Protein AF-A0AAJ4ALD7-F1 (afdb_monomer)

Foldseek 3Di:
DDDDPPDPDPDPPPPPPPPPPPPVVLVVLVVQLVVLVVVLVVQLVVLVVVVVPDDPVPDPPDPVLVVDDPVVNVLVVLQVSLVSSCVSRVVSVVSSVVSVCVSCVVPVPCVVVVVVCVLCVLVVVDPGSPDNVVVVCVVVPPPD

Nearest PDB structures (foldseek):
  8xqx-assembly1_P  TM=3.645E-01  e=3.268E+00  Chlamydomonas reinhardtii

Solvent-accessible surface area (backbone atoms only — not comparable to full-atom values): 8660 Å² total; per-residue (Å²): 142,88,87,84,86,85,87,86,85,85,85,83,83,81,78,76,67,78,70,72,76,74,52,66,64,59,53,50,34,50,51,50,24,52,53,32,44,51,55,29,51,54,40,45,51,54,49,55,54,59,58,73,75,54,64,85,82,62,71,75,91,43,77,75,55,69,75,45,53,74,70,54,44,49,49,52,53,51,49,53,50,38,51,51,50,51,62,68,30,42,70,40,48,51,51,22,52,50,36,44,49,55,31,27,70,72,69,65,57,52,63,68,60,50,54,52,43,66,74,39,40,46,52,71,79,28,102,44,70,52,53,71,46,52,63,53,44,62,64,71,64,67,65,131

Mean predicted aligned error: 13.52 Å

Radius of gyration: 27.32 Å; Cα contacts (8 Å, |Δi|>4): 64; chains: 1; bounding box: 46×30×106 Å

Structure (mmCIF, N/CA/C/O backbone):
data_AF-A0AAJ4ALD7-F1
#
_entry.id   AF-A0AAJ4ALD7-F1
#
loop_
_atom_site.group_PDB
_atom_site.id
_atom_site.type_symbol
_atom_site.label_atom_id
_atom_site.label_alt_id
_atom_site.label_comp_id
_atom_site.label_asym_id
_atom_site.label_entity_id
_atom_site.label_seq_id
_atom_site.pdbx_PDB_ins_code
_atom_site.Cartn_x
_atom_site.Cartn_y
_atom_site.Cartn_z
_atom_site.occupancy
_atom_site.B_iso_or_equiv
_atom_site.auth_seq_id
_atom_site.auth_comp_id
_atom_site.auth_asym_id
_atom_site.auth_atom_id
_atom_site.pdbx_PDB_model_num
ATOM 1 N N . MET A 1 1 ? -16.959 21.035 75.465 1.00 42.00 1 MET A N 1
ATOM 2 C CA . MET A 1 1 ? -16.278 20.352 74.340 1.00 42.00 1 MET A CA 1
ATOM 3 C C . MET A 1 1 ? -17.330 19.719 73.425 1.00 42.00 1 MET A C 1
ATOM 5 O O . MET A 1 1 ? -17.752 18.605 73.684 1.00 42.00 1 MET A O 1
ATOM 9 N N . ARG A 1 2 ? -17.846 20.449 72.427 1.00 48.56 2 ARG A N 1
ATOM 10 C CA . ARG A 1 2 ? -18.870 19.969 71.473 1.00 48.56 2 ARG A CA 1
ATOM 11 C C . ARG A 1 2 ? -18.785 20.795 70.182 1.00 48.56 2 ARG A C 1
ATOM 13 O O . ARG A 1 2 ? -19.481 21.791 70.082 1.00 48.56 2 ARG A O 1
ATOM 20 N N . TYR A 1 3 ? -17.886 20.440 69.262 1.00 55.16 3 TYR A N 1
ATOM 21 C CA . TYR A 1 3 ? -17.900 20.907 67.859 1.00 55.16 3 TYR A CA 1
ATOM 22 C C . TYR A 1 3 ? -16.820 20.188 67.022 1.00 55.16 3 TYR A C 1
ATOM 24 O O . TYR A 1 3 ? -15.950 20.820 66.449 1.00 55.16 3 TYR A O 1
ATOM 32 N N . LYS A 1 4 ? -16.772 18.851 66.971 1.00 46.75 4 LYS A N 1
ATOM 33 C CA . LYS A 1 4 ? -15.763 18.178 66.113 1.00 46.75 4 LYS A CA 1
ATOM 34 C C . LYS A 1 4 ? -16.276 17.012 65.272 1.00 46.75 4 LYS A C 1
ATOM 36 O O . LYS A 1 4 ? -15.478 16.252 64.744 1.00 46.75 4 LY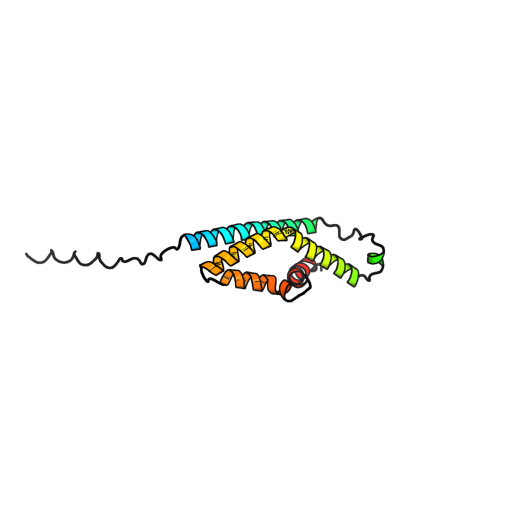S A O 1
ATOM 41 N N . THR A 1 5 ? -17.586 16.883 65.090 1.00 54.84 5 THR A N 1
ATOM 42 C CA . THR A 1 5 ? -18.163 15.727 64.380 1.00 54.84 5 THR A CA 1
ATOM 43 C C . THR A 1 5 ? -19.231 16.120 63.363 1.00 54.84 5 THR A C 1
ATOM 45 O O . THR A 1 5 ? -20.285 15.502 63.313 1.00 54.84 5 THR A O 1
ATOM 48 N N . MET A 1 6 ? -18.984 17.151 62.550 1.00 53.00 6 MET A N 1
ATOM 49 C CA . MET A 1 6 ? -19.784 17.422 61.345 1.00 53.00 6 MET A CA 1
ATOM 50 C C . MET A 1 6 ? -18.908 18.051 60.255 1.00 53.00 6 MET A C 1
ATOM 52 O O . MET A 1 6 ? -19.012 19.236 59.970 1.00 53.00 6 MET A O 1
ATOM 56 N N . ALA A 1 7 ? -17.991 17.275 59.676 1.00 51.72 7 ALA A N 1
ATOM 57 C CA . ALA A 1 7 ? -17.242 17.702 58.485 1.00 51.72 7 ALA A CA 1
ATOM 58 C C . ALA A 1 7 ? -16.769 16.514 57.625 1.00 51.72 7 ALA A C 1
ATOM 60 O O . ALA A 1 7 ? -15.722 16.577 56.994 1.00 51.72 7 ALA A O 1
ATOM 61 N N . LEU A 1 8 ? -17.509 15.401 57.630 1.00 50.06 8 LEU A N 1
ATOM 62 C CA . LEU A 1 8 ? -17.110 14.161 56.945 1.00 50.06 8 LEU A CA 1
ATOM 63 C C . LEU A 1 8 ? -18.275 13.520 56.171 1.00 50.06 8 LEU A C 1
ATOM 65 O O . LEU A 1 8 ? -18.353 12.307 56.043 1.00 50.06 8 LEU A O 1
ATOM 69 N N . GLY A 1 9 ? -19.205 14.345 55.678 1.00 51.31 9 GLY A N 1
ATOM 70 C CA . GLY A 1 9 ? -20.412 13.889 54.974 1.00 51.31 9 GLY A CA 1
ATOM 71 C C . GLY A 1 9 ? -20.661 14.530 53.606 1.00 51.31 9 GLY A C 1
ATOM 72 O O . GLY A 1 9 ? -21.755 14.378 53.081 1.00 51.31 9 GLY A O 1
ATOM 73 N N . LEU A 1 10 ? -19.702 15.268 53.033 1.00 51.41 10 LEU A N 1
ATOM 74 C CA . LEU A 1 10 ? -19.908 16.031 51.785 1.00 51.41 10 LEU A CA 1
ATOM 75 C C . LEU A 1 10 ? -18.772 15.882 50.756 1.00 51.41 10 LEU A C 1
ATOM 77 O O . LEU A 1 10 ? -18.581 16.750 49.913 1.00 51.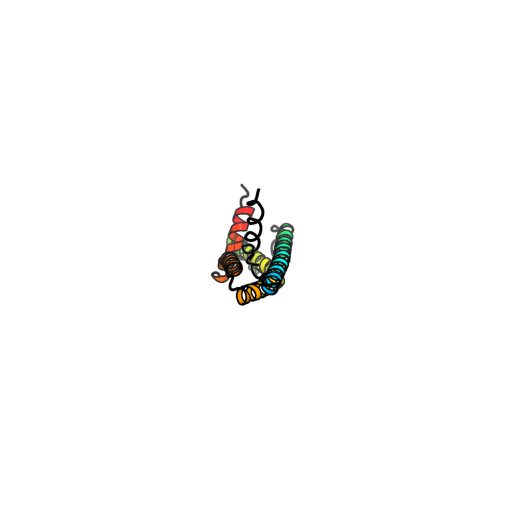41 10 LEU A O 1
ATOM 81 N N . LEU A 1 11 ? -18.018 14.780 50.800 1.00 51.28 11 LEU A N 1
ATOM 82 C CA . LEU A 1 11 ? -16.880 14.540 49.895 1.00 51.28 11 LEU A CA 1
ATOM 83 C C . LEU A 1 11 ? -16.997 13.256 49.056 1.00 51.28 11 LEU A C 1
ATOM 85 O O . LEU A 1 11 ? -16.002 12.794 48.512 1.00 51.28 11 LEU A O 1
ATOM 89 N N . PHE A 1 12 ? -18.203 12.692 48.917 1.00 50.19 12 PHE A N 1
ATOM 90 C CA . PHE A 1 12 ? -18.427 11.456 48.148 1.00 50.19 12 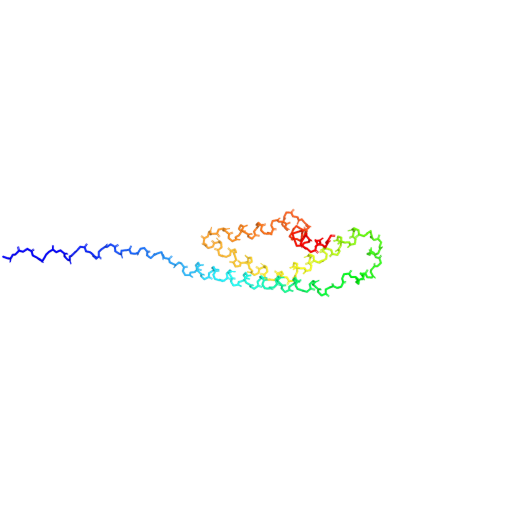PHE A CA 1
ATOM 91 C C . PHE A 1 12 ? -19.398 11.575 46.956 1.00 50.19 12 PHE A C 1
ATOM 93 O O . PHE A 1 12 ? -19.709 10.560 46.345 1.00 50.19 12 PHE A O 1
ATOM 100 N N . CYS A 1 13 ? -19.833 12.780 46.560 1.00 49.97 13 CYS A N 1
ATOM 101 C CA . CYS A 1 13 ? -20.788 12.952 45.445 1.00 49.97 13 CYS A CA 1
ATOM 102 C C . CYS A 1 13 ? -20.232 13.617 44.171 1.00 49.97 13 CYS A C 1
ATOM 104 O O . CYS A 1 13 ? -21.012 13.928 43.278 1.00 49.97 13 CYS A O 1
ATOM 106 N N . SER A 1 14 ? -18.922 13.844 44.039 1.00 49.47 14 SER A N 1
ATOM 107 C CA . SER A 1 14 ? -18.346 14.529 42.861 1.00 49.47 14 SER A CA 1
ATOM 108 C C . SER A 1 14 ? -17.480 13.652 41.952 1.00 49.47 14 SER A C 1
ATOM 110 O O . SER A 1 14 ? -16.927 14.147 40.975 1.00 49.47 14 SER A O 1
ATOM 112 N N . LEU A 1 15 ? -17.414 12.342 42.196 1.00 54.59 15 LEU A N 1
ATOM 113 C CA . LEU A 1 15 ? -16.801 11.379 41.275 1.00 54.59 15 LEU A CA 1
ATOM 114 C C . LEU A 1 15 ? -17.871 10.647 40.457 1.00 54.59 15 LEU A C 1
ATOM 116 O O . LEU A 1 15 ? -17.845 9.431 40.311 1.00 54.59 15 LEU A O 1
ATOM 120 N N . SER A 1 16 ? -18.794 11.390 39.846 1.00 55.41 16 SER A N 1
ATOM 121 C CA . SER A 1 16 ? -19.326 10.957 38.555 1.00 55.41 16 SER A CA 1
ATOM 122 C C . SER A 1 16 ? -18.205 11.150 37.538 1.00 55.41 16 SER A C 1
ATOM 124 O O . SER A 1 16 ? -18.186 12.125 36.785 1.00 55.41 16 SER A O 1
ATOM 126 N N . ALA A 1 17 ? -17.222 10.245 37.583 1.00 56.06 17 ALA A N 1
ATOM 127 C CA . ALA A 1 17 ? -16.364 9.996 36.447 1.00 56.06 17 ALA A CA 1
ATOM 128 C C . ALA A 1 17 ? -17.318 9.781 35.275 1.00 56.06 17 ALA A C 1
ATOM 130 O O . ALA A 1 17 ? -18.108 8.836 35.275 1.00 56.06 17 ALA A O 1
ATOM 131 N N . GLN A 1 18 ? -17.311 10.712 34.326 1.00 51.72 18 GLN A N 1
ATOM 132 C CA . GLN A 1 18 ? -17.816 10.425 33.000 1.00 51.72 18 GLN A CA 1
ATOM 133 C C . GLN A 1 18 ? -16.940 9.281 32.510 1.00 51.72 18 GLN A C 1
ATOM 135 O O . GLN A 1 18 ? -15.828 9.494 32.035 1.00 51.72 18 GLN A O 1
ATOM 140 N N . ALA A 1 19 ? -17.402 8.050 32.720 1.00 49.75 19 ALA A N 1
ATOM 141 C CA . ALA A 1 19 ? -17.009 6.963 31.863 1.00 49.75 19 ALA A CA 1
ATOM 142 C C . ALA A 1 19 ? -17.418 7.453 30.478 1.00 49.75 19 ALA A C 1
ATOM 144 O O . ALA A 1 19 ? -18.604 7.457 30.147 1.00 49.75 19 ALA A O 1
ATOM 145 N N . ALA A 1 20 ? -16.454 7.980 29.716 1.00 56.47 20 ALA A N 1
ATOM 146 C CA . ALA A 1 20 ? -16.565 7.962 28.274 1.00 56.47 20 ALA A CA 1
ATOM 147 C C . ALA A 1 20 ? -17.000 6.533 27.978 1.00 56.47 20 ALA A C 1
ATOM 149 O O . ALA A 1 20 ? -16.293 5.593 28.351 1.00 56.47 20 ALA A O 1
ATOM 150 N N . SER A 1 21 ? -18.231 6.360 27.508 1.00 56.91 21 SER A N 1
ATOM 151 C CA . SER A 1 21 ? -18.702 5.049 27.112 1.00 56.91 21 SER A CA 1
ATOM 152 C C . SER A 1 21 ? -17.782 4.644 25.972 1.00 56.91 21 SER A C 1
ATOM 154 O O . SER A 1 21 ? -17.952 5.121 24.853 1.00 56.91 21 SER A O 1
ATOM 156 N N . LEU A 1 22 ? -16.737 3.882 26.296 1.00 67.44 22 LEU A N 1
ATOM 157 C CA . LEU A 1 22 ? -15.921 3.175 25.330 1.00 67.44 22 LEU A CA 1
ATOM 158 C C . LEU A 1 22 ? -16.924 2.356 24.540 1.00 67.44 22 LEU A C 1
ATOM 160 O O . LEU A 1 22 ? -17.541 1.455 25.104 1.00 67.44 22 LEU A O 1
ATOM 164 N N . ASP A 1 23 ? -17.179 2.768 23.304 1.00 88.56 23 ASP A N 1
ATOM 165 C CA . ASP A 1 23 ? -17.977 1.997 22.372 1.00 88.56 23 ASP A CA 1
ATOM 166 C C . ASP A 1 23 ? -17.102 0.804 21.970 1.00 88.56 23 ASP A C 1
ATOM 168 O O . ASP A 1 23 ? -16.163 0.978 21.186 1.00 88.56 23 ASP A O 1
ATOM 172 N N . PRO A 1 24 ? -17.339 -0.398 22.531 1.00 92.50 24 PRO A N 1
ATOM 173 C CA . PRO A 1 24 ? -16.427 -1.519 22.338 1.00 92.50 24 PRO A CA 1
ATOM 174 C C . PRO A 1 24 ? -16.429 -1.988 20.882 1.00 92.50 24 PRO A C 1
ATOM 176 O O . PRO A 1 24 ? -15.470 -2.600 20.422 1.00 92.50 24 PRO A O 1
ATOM 179 N N . TRP A 1 25 ? -17.508 -1.695 20.149 1.00 94.06 25 TRP A N 1
ATOM 180 C CA . TRP A 1 25 ? -17.608 -2.005 18.735 1.00 94.06 25 TRP A CA 1
ATOM 181 C C . TRP A 1 25 ? -16.793 -1.026 17.892 1.00 94.06 25 TRP A C 1
ATOM 183 O O . TRP A 1 25 ? -16.065 -1.462 17.003 1.00 94.06 25 TRP A O 1
ATOM 193 N N . ALA A 1 26 ? -16.836 0.274 18.209 1.00 94.56 26 ALA A N 1
ATOM 194 C CA . ALA A 1 26 ? -15.949 1.255 17.579 1.00 94.56 26 ALA A CA 1
ATOM 195 C C . ALA A 1 26 ? -14.471 0.880 17.770 1.00 94.56 26 ALA A C 1
ATOM 197 O O . ALA A 1 26 ? -13.709 0.899 16.805 1.00 94.56 26 ALA A O 1
ATOM 198 N N . GLU A 1 27 ? -14.086 0.484 18.988 1.00 94.88 27 GLU A N 1
ATOM 199 C CA . GLU A 1 27 ? -12.719 0.051 19.299 1.00 94.88 27 GLU A CA 1
ATOM 200 C C . GLU A 1 27 ? -12.331 -1.210 18.511 1.00 94.88 27 GLU A C 1
ATOM 202 O O . GLU A 1 27 ? -11.242 -1.283 17.942 1.00 94.88 27 GLU A O 1
ATOM 207 N N . GLN A 1 28 ? -13.229 -2.193 18.414 1.00 96.81 28 GLN A N 1
ATOM 208 C CA . GLN A 1 28 ? -12.983 -3.398 17.623 1.00 96.81 28 GLN A CA 1
ATOM 209 C C . GLN A 1 28 ? -12.784 -3.079 16.131 1.00 96.81 28 GLN A C 1
ATOM 211 O O . GLN A 1 28 ? -11.869 -3.623 15.510 1.00 96.81 28 GLN A O 1
ATOM 216 N N . LEU A 1 29 ? -13.610 -2.198 15.556 1.00 97.19 29 LEU A N 1
ATOM 217 C CA . LEU A 1 29 ? -13.483 -1.770 14.159 1.00 97.19 29 LEU A CA 1
ATOM 218 C C . LEU A 1 29 ? -12.171 -1.015 13.911 1.00 97.19 29 LEU A C 1
ATOM 220 O O . LEU A 1 29 ? -11.513 -1.240 12.894 1.00 97.19 29 LEU A O 1
ATOM 224 N N . GLU A 1 30 ? -11.761 -0.157 14.846 1.00 96.38 30 GLU A N 1
ATOM 225 C CA . GLU A 1 30 ? -10.480 0.552 14.784 1.00 96.38 30 GLU A CA 1
ATOM 226 C C . GLU A 1 30 ? -9.298 -0.433 14.815 1.00 96.38 30 GLU A C 1
ATOM 228 O O . GLU A 1 30 ? -8.393 -0.364 13.977 1.00 96.38 30 GLU A O 1
ATOM 233 N N . GLN A 1 31 ? -9.327 -1.406 15.731 1.00 97.25 31 GLN A N 1
ATOM 234 C CA . GLN A 1 31 ? -8.308 -2.452 15.827 1.00 97.25 31 GLN A CA 1
ATOM 235 C C . GLN A 1 31 ? -8.242 -3.309 14.558 1.00 97.25 31 GLN A C 1
ATOM 237 O O . GLN A 1 31 ? -7.145 -3.600 14.070 1.00 97.25 31 GLN A O 1
ATOM 242 N N . GLU A 1 32 ? -9.388 -3.694 13.990 1.00 97.88 32 GLU A N 1
ATOM 243 C CA . GLU A 1 32 ? -9.430 -4.446 12.736 1.00 97.88 32 GLU A CA 1
ATOM 244 C C . GLU A 1 32 ? -8.835 -3.633 11.583 1.00 97.88 32 GLU A C 1
ATOM 246 O O . GLU A 1 32 ? -7.950 -4.130 10.878 1.00 97.88 32 GLU A O 1
ATOM 251 N N . MET A 1 33 ? -9.247 -2.373 11.428 1.00 97.12 33 MET A N 1
ATOM 252 C CA . MET A 1 33 ? -8.699 -1.461 10.425 1.00 97.12 33 MET A CA 1
ATOM 253 C C . MET A 1 33 ? -7.169 -1.351 10.548 1.00 97.12 33 MET A C 1
ATOM 255 O O . MET A 1 33 ? -6.452 -1.485 9.549 1.00 97.12 33 MET A O 1
ATOM 259 N N . HIS A 1 34 ? -6.638 -1.161 11.759 1.00 96.44 34 HIS A N 1
ATOM 260 C CA . HIS A 1 34 ? -5.193 -1.094 11.999 1.00 96.44 34 HIS A CA 1
ATOM 261 C C . HIS A 1 34 ? -4.466 -2.409 11.699 1.00 96.44 34 HIS A C 1
ATOM 263 O O . HIS A 1 34 ? -3.363 -2.396 11.133 1.00 96.44 34 HIS A O 1
ATOM 269 N N . ALA A 1 35 ? -5.076 -3.549 12.019 1.00 97.69 35 ALA A N 1
ATOM 270 C CA . ALA A 1 35 ? -4.524 -4.855 11.688 1.00 97.69 35 ALA A CA 1
ATOM 271 C C . ALA A 1 35 ? -4.436 -5.045 10.164 1.00 97.69 35 ALA A C 1
ATOM 273 O O . ALA A 1 35 ? -3.387 -5.444 9.650 1.00 97.69 35 ALA A O 1
ATOM 274 N N . LYS A 1 36 ? -5.492 -4.693 9.413 1.00 94.31 36 LYS A N 1
ATOM 275 C CA . LYS A 1 36 ? -5.471 -4.747 7.939 1.00 94.31 36 LYS A CA 1
ATOM 276 C C . LYS A 1 36 ? -4.448 -3.781 7.345 1.00 94.31 36 LYS A C 1
ATOM 278 O O . LYS A 1 36 ? -3.753 -4.152 6.400 1.00 94.31 36 LYS A O 1
ATOM 283 N N . TYR A 1 37 ? -4.305 -2.583 7.915 1.00 94.75 37 TYR A N 1
ATOM 284 C CA . TYR A 1 37 ? -3.295 -1.618 7.477 1.00 94.75 37 TYR A CA 1
ATOM 285 C C . TYR A 1 37 ? -1.869 -2.148 7.657 1.00 94.75 37 TYR A C 1
ATOM 287 O O . TYR A 1 37 ? -1.036 -2.007 6.762 1.00 94.75 37 TYR A O 1
ATOM 295 N N . THR A 1 38 ? -1.588 -2.803 8.785 1.00 94.25 38 THR A N 1
ATOM 296 C CA . THR A 1 38 ? -0.280 -3.419 9.053 1.00 94.25 38 THR A CA 1
ATOM 297 C C . THR A 1 38 ? 0.065 -4.458 7.987 1.00 94.25 38 THR A C 1
ATOM 299 O O . THR A 1 38 ? 1.129 -4.377 7.372 1.00 94.25 38 THR A O 1
ATOM 302 N N . VAL A 1 39 ? -0.872 -5.363 7.684 1.00 95.81 39 VAL A N 1
ATOM 303 C CA . VAL A 1 39 ? -0.701 -6.387 6.638 1.00 95.81 39 VAL A CA 1
ATOM 304 C C . VAL A 1 39 ? -0.476 -5.751 5.263 1.00 95.81 39 VAL A C 1
ATOM 306 O O . VAL A 1 39 ? 0.416 -6.166 4.519 1.00 95.81 39 VAL A O 1
ATOM 309 N N . LEU A 1 40 ? -1.246 -4.713 4.922 1.00 91.69 40 LEU A N 1
ATOM 310 C CA . LEU A 1 40 ? -1.049 -3.960 3.686 1.00 91.69 40 LEU A CA 1
ATOM 311 C C . LEU A 1 40 ? 0.359 -3.354 3.613 1.00 91.69 40 LEU A C 1
ATOM 313 O O . LEU A 1 40 ? 1.039 -3.493 2.595 1.00 91.69 40 LEU A O 1
ATOM 317 N N . ASN A 1 41 ? 0.810 -2.698 4.678 1.00 90.75 41 ASN A N 1
ATOM 318 C CA . ASN A 1 41 ? 2.111 -2.041 4.718 1.00 90.75 41 ASN A CA 1
ATOM 319 C C . ASN A 1 41 ? 3.266 -3.046 4.562 1.00 90.75 41 ASN A C 1
ATOM 321 O O . ASN A 1 41 ? 4.193 -2.824 3.777 1.00 90.75 41 ASN A O 1
ATOM 325 N N . GLU A 1 42 ? 3.182 -4.191 5.239 1.00 92.38 42 GLU A N 1
ATOM 326 C CA . GLU A 1 42 ? 4.131 -5.295 5.080 1.00 92.38 42 GLU A CA 1
ATOM 327 C C . GLU A 1 42 ? 4.152 -5.818 3.642 1.00 92.38 42 GLU A C 1
ATOM 329 O O . GLU A 1 42 ? 5.225 -5.987 3.050 1.00 92.38 42 GLU A O 1
ATOM 334 N N . ARG A 1 43 ? 2.974 -6.011 3.035 1.00 91.19 43 ARG A N 1
ATOM 335 C CA . ARG A 1 43 ? 2.872 -6.484 1.654 1.00 91.19 43 ARG A CA 1
ATOM 336 C C . ARG A 1 43 ? 3.475 -5.491 0.669 1.00 91.19 43 ARG A C 1
ATOM 338 O O . ARG A 1 43 ? 4.250 -5.897 -0.193 1.00 91.19 43 ARG A O 1
ATOM 345 N N . VAL A 1 44 ? 3.175 -4.200 0.805 1.00 87.19 44 VAL A N 1
ATOM 346 C CA . VAL A 1 44 ? 3.759 -3.136 -0.029 1.00 87.19 44 VAL A CA 1
ATOM 347 C C . VAL A 1 44 ? 5.284 -3.120 0.099 1.00 87.19 44 VAL A C 1
ATOM 349 O O . VAL A 1 44 ? 5.983 -3.037 -0.916 1.00 87.19 44 VAL A O 1
ATOM 352 N N . SER A 1 45 ? 5.812 -3.267 1.316 1.00 87.06 45 SER A N 1
ATOM 353 C CA . SER A 1 45 ? 7.255 -3.369 1.560 1.00 87.06 45 SER A CA 1
ATOM 354 C C . SER A 1 45 ? 7.873 -4.579 0.847 1.00 87.06 45 SER A C 1
ATOM 356 O O . SER A 1 45 ? 8.868 -4.440 0.127 1.00 87.06 45 SER A O 1
ATOM 358 N N . ALA A 1 46 ? 7.239 -5.752 0.946 1.00 89.31 46 ALA A N 1
ATOM 359 C CA . ALA A 1 46 ? 7.673 -6.960 0.247 1.00 89.31 46 ALA A CA 1
ATOM 360 C C . ALA A 1 46 ? 7.649 -6.789 -1.284 1.00 89.31 46 ALA A C 1
ATOM 362 O O . ALA A 1 46 ? 8.626 -7.117 -1.959 1.00 89.31 46 ALA A O 1
ATOM 363 N N . CYS A 1 47 ? 6.585 -6.201 -1.841 1.00 85.50 47 CYS A N 1
ATOM 364 C CA . CYS A 1 47 ? 6.482 -5.892 -3.270 1.00 85.50 47 CYS A CA 1
ATOM 365 C C . CYS A 1 47 ? 7.599 -4.938 -3.730 1.00 85.50 47 CYS A C 1
ATOM 367 O O . CYS A 1 47 ? 8.189 -5.127 -4.796 1.00 85.50 47 CYS A O 1
ATOM 369 N N . LYS A 1 48 ? 7.946 -3.933 -2.914 1.00 83.12 48 LYS A N 1
ATOM 370 C CA . LYS A 1 48 ? 9.053 -3.006 -3.195 1.00 83.12 48 LYS A CA 1
ATOM 371 C C . LYS A 1 48 ? 10.408 -3.715 -3.181 1.00 83.12 48 LYS A C 1
ATOM 373 O O . LYS A 1 48 ? 11.255 -3.407 -4.018 1.00 83.12 48 LYS A O 1
ATOM 378 N N . ALA A 1 49 ? 10.617 -4.678 -2.283 1.00 84.50 49 ALA A N 1
ATOM 379 C CA . ALA A 1 49 ? 11.854 -5.454 -2.222 1.00 84.50 49 ALA A CA 1
ATOM 380 C C . ALA A 1 49 ? 12.090 -6.289 -3.494 1.00 84.50 49 ALA A C 1
ATOM 382 O O . ALA A 1 49 ? 13.214 -6.309 -3.994 1.00 84.50 49 ALA A O 1
ATOM 383 N N . MET A 1 50 ? 11.040 -6.875 -4.084 1.00 78.31 50 MET A N 1
ATOM 384 C CA . MET A 1 50 ? 11.135 -7.635 -5.346 1.00 78.31 50 MET A CA 1
ATOM 385 C C . MET A 1 50 ? 11.639 -6.788 -6.527 1.00 78.31 50 MET A C 1
ATOM 387 O O . MET A 1 50 ? 12.245 -7.311 -7.459 1.00 78.31 50 MET A O 1
ATOM 391 N N . ARG A 1 51 ? 11.448 -5.462 -6.491 1.00 72.44 51 ARG A N 1
ATOM 392 C CA . ARG A 1 51 ? 11.972 -4.557 -7.529 1.00 72.44 51 ARG A CA 1
ATOM 393 C C . ARG A 1 51 ? 13.491 -4.423 -7.493 1.00 72.44 51 ARG A C 1
ATOM 395 O O . ARG A 1 51 ? 14.081 -4.094 -8.517 1.00 72.44 51 ARG A O 1
ATOM 402 N N . LYS A 1 52 ? 14.122 -4.645 -6.336 1.00 72.62 52 LYS A N 1
ATOM 403 C CA . LYS A 1 52 ? 15.582 -4.533 -6.184 1.00 72.62 52 LYS A CA 1
ATOM 404 C C . LYS A 1 52 ? 16.324 -5.676 -6.870 1.00 72.62 52 LYS A C 1
ATOM 406 O O . LYS A 1 52 ? 17.464 -5.492 -7.269 1.00 72.62 52 LYS A O 1
ATOM 411 N N . SER A 1 53 ? 15.683 -6.836 -7.007 1.00 69.88 53 SER A N 1
ATOM 412 C CA . SER A 1 53 ? 16.248 -7.999 -7.694 1.00 69.88 53 SER A CA 1
ATOM 413 C C . SER A 1 53 ? 15.982 -8.004 -9.200 1.00 69.88 53 SER A C 1
ATOM 415 O O . SER A 1 53 ? 16.394 -8.940 -9.880 1.00 69.88 53 SER A O 1
ATOM 417 N N . PHE A 1 54 ? 15.266 -7.006 -9.729 1.00 68.38 54 PHE A N 1
ATOM 418 C CA . PHE A 1 54 ? 15.029 -6.917 -11.162 1.00 68.38 54 PHE A CA 1
ATOM 419 C C . PHE A 1 54 ? 16.254 -6.339 -11.866 1.00 68.38 54 PHE A C 1
ATOM 421 O O . PHE A 1 54 ? 16.718 -5.246 -11.544 1.00 68.38 54 PHE A O 1
ATOM 428 N N . ASP A 1 55 ? 16.749 -7.073 -12.852 1.00 70.06 55 ASP A N 1
ATOM 429 C CA . ASP A 1 55 ? 17.848 -6.635 -13.695 1.00 70.06 55 ASP A CA 1
ATOM 430 C C . ASP A 1 55 ? 17.325 -5.711 -14.803 1.00 70.06 55 ASP A C 1
ATOM 432 O O . ASP A 1 55 ? 16.821 -6.164 -15.830 1.00 70.06 55 ASP A O 1
ATOM 436 N N . TYR A 1 56 ? 17.451 -4.400 -14.589 1.00 64.31 56 TYR A N 1
ATOM 437 C CA . TYR A 1 56 ? 17.076 -3.375 -15.570 1.00 64.31 56 TYR A CA 1
ATOM 438 C C . TYR A 1 56 ? 17.965 -3.388 -16.821 1.00 64.31 56 TYR A C 1
ATOM 440 O O . TYR A 1 56 ? 17.600 -2.780 -17.826 1.00 64.31 56 TYR A O 1
ATOM 448 N N . ALA A 1 57 ? 19.122 -4.057 -16.769 1.00 57.31 57 ALA A N 1
ATOM 449 C CA . ALA A 1 57 ? 20.029 -4.195 -17.898 1.00 57.31 57 ALA A CA 1
ATOM 450 C C . ALA A 1 57 ? 19.690 -5.405 -18.778 1.00 57.31 57 ALA A C 1
ATOM 452 O O . ALA A 1 57 ? 20.215 -5.493 -19.886 1.00 57.31 57 ALA A O 1
ATOM 453 N N . LYS A 1 58 ? 18.795 -6.309 -18.345 1.00 65.00 58 LYS A N 1
ATOM 454 C CA . LYS A 1 58 ? 18.212 -7.326 -19.228 1.00 65.00 58 LYS A CA 1
ATOM 455 C C . LYS A 1 58 ? 17.133 -6.678 -20.098 1.00 65.00 58 LYS A C 1
ATOM 457 O O . LYS A 1 58 ? 16.051 -6.372 -19.594 1.00 65.00 58 LYS A O 1
ATOM 462 N N . PRO A 1 59 ? 17.385 -6.473 -21.403 1.00 58.84 59 PRO A N 1
ATOM 463 C CA . PRO A 1 59 ? 16.398 -5.857 -22.269 1.00 58.84 59 PRO A CA 1
ATOM 464 C C . PRO A 1 59 ? 15.187 -6.779 -22.417 1.00 58.84 59 PRO A C 1
ATOM 466 O O . PRO A 1 59 ? 15.330 -7.990 -22.610 1.00 58.84 59 PRO A O 1
ATOM 469 N N . LEU A 1 60 ? 13.991 -6.189 -22.389 1.00 71.94 60 LEU A N 1
ATOM 470 C CA . LEU A 1 60 ? 12.800 -6.837 -22.925 1.00 71.94 60 LEU A CA 1
ATOM 471 C C . LEU A 1 60 ? 13.085 -7.138 -24.401 1.00 71.94 60 LEU A C 1
ATOM 473 O O . LEU A 1 60 ? 13.203 -6.230 -25.223 1.00 71.94 60 LEU A O 1
ATOM 477 N N . ASN A 1 61 ? 13.271 -8.416 -24.731 1.00 71.44 61 ASN A N 1
ATOM 478 C CA . ASN A 1 61 ? 13.667 -8.854 -26.070 1.00 71.44 61 ASN A CA 1
ATOM 479 C C . ASN A 1 61 ? 12.460 -8.936 -27.018 1.00 71.44 61 ASN A C 1
ATOM 481 O O . ASN A 1 61 ? 12.318 -9.883 -27.784 1.00 71.44 61 ASN A O 1
ATOM 485 N N . GLU A 1 62 ? 11.589 -7.936 -26.948 1.00 82.88 62 GLU A N 1
ATOM 486 C CA . GLU A 1 62 ? 10.371 -7.853 -27.737 1.00 82.88 62 GLU A CA 1
ATOM 487 C C . GLU A 1 62 ? 10.589 -6.930 -28.933 1.00 82.88 62 GLU A C 1
ATOM 489 O O . GLU A 1 62 ? 11.118 -5.824 -28.792 1.00 82.88 62 GLU A O 1
ATOM 494 N N . GLY A 1 63 ? 10.176 -7.376 -30.122 1.00 86.50 63 GLY A N 1
ATOM 495 C CA . GLY A 1 63 ? 10.397 -6.637 -31.369 1.00 86.50 63 GLY A CA 1
ATOM 496 C C . GLY A 1 63 ? 9.840 -5.211 -31.324 1.00 86.50 63 GLY A C 1
ATOM 4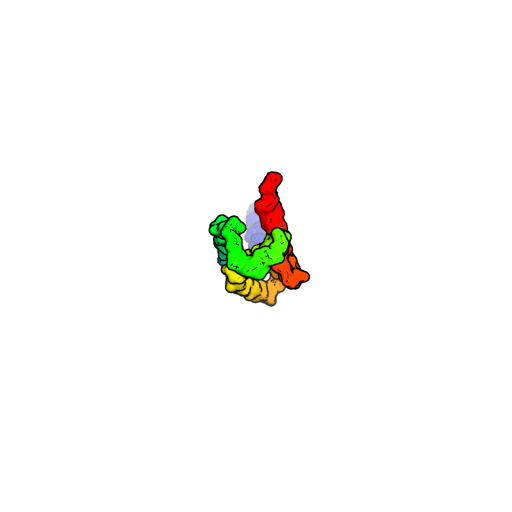97 O O . GLY A 1 63 ? 10.538 -4.278 -31.704 1.00 86.50 63 GLY A O 1
ATOM 498 N N . TRP A 1 64 ? 8.631 -5.036 -30.778 1.00 91.25 64 TRP A N 1
ATOM 499 C CA . TRP A 1 64 ? 7.972 -3.732 -30.627 1.00 91.25 64 TRP A CA 1
ATOM 500 C C . TRP A 1 64 ? 8.641 -2.826 -29.584 1.00 91.25 64 TRP A C 1
ATOM 502 O O . TRP A 1 64 ? 8.568 -1.608 -29.682 1.00 91.25 64 TRP A O 1
ATOM 512 N N . PHE A 1 65 ? 9.290 -3.395 -28.567 1.00 88.25 65 PHE A N 1
ATOM 513 C CA . PHE A 1 65 ? 9.928 -2.601 -27.518 1.00 88.25 65 PHE A CA 1
ATOM 514 C C . PHE A 1 65 ? 11.212 -1.949 -28.038 1.00 88.25 65 PHE A C 1
ATOM 516 O O . PHE A 1 65 ? 11.511 -0.802 -27.722 1.00 88.25 65 PHE A O 1
ATOM 523 N N . LYS A 1 66 ? 11.938 -2.655 -28.911 1.00 86.56 66 LYS A N 1
ATOM 524 C CA . LYS A 1 66 ? 13.164 -2.155 -29.548 1.00 86.56 66 LYS A CA 1
ATOM 525 C C . LYS A 1 66 ? 12.922 -1.032 -30.557 1.00 86.56 66 LYS A C 1
ATOM 527 O O . LYS A 1 66 ? 13.872 -0.331 -30.887 1.00 86.56 66 LYS A O 1
ATOM 532 N N . THR A 1 67 ? 11.696 -0.874 -31.062 1.00 91.06 67 THR A N 1
ATOM 533 C CA . THR A 1 67 ? 11.353 0.226 -31.980 1.00 91.06 67 THR A CA 1
ATOM 534 C C . THR A 1 67 ? 11.093 1.546 -31.258 1.00 91.06 67 THR A C 1
ATOM 536 O O . THR A 1 67 ? 11.007 2.575 -31.918 1.00 91.06 67 THR A O 1
ATOM 539 N N . LEU A 1 68 ? 10.946 1.516 -29.930 1.00 88.50 68 LEU A N 1
ATOM 540 C CA . LEU A 1 68 ? 10.732 2.697 -29.098 1.00 88.50 68 LEU A CA 1
ATOM 541 C C . LEU A 1 68 ? 12.044 3.437 -28.839 1.00 88.50 68 LEU A C 1
ATOM 543 O O . LEU A 1 68 ? 13.098 2.806 -28.706 1.00 88.50 68 LEU A O 1
ATOM 547 N N . ASP A 1 69 ? 11.970 4.757 -28.681 1.00 90.38 69 ASP A N 1
ATOM 548 C CA . ASP A 1 69 ? 13.116 5.533 -28.210 1.00 90.38 69 ASP A CA 1
ATOM 549 C C . ASP A 1 69 ? 13.426 5.253 -26.723 1.00 90.38 69 ASP A C 1
ATOM 551 O O . ASP A 1 69 ? 12.623 4.681 -25.981 1.00 90.38 69 ASP A O 1
ATOM 555 N N . THR A 1 70 ? 14.606 5.662 -26.251 1.00 83.31 70 THR A N 1
ATOM 556 C CA . THR A 1 70 ? 15.036 5.427 -24.861 1.00 83.31 70 THR A CA 1
ATOM 557 C C . THR A 1 70 ? 14.060 5.995 -23.822 1.00 83.31 70 THR A C 1
ATOM 559 O O . THR A 1 70 ? 13.862 5.397 -22.763 1.00 83.31 70 THR A O 1
ATOM 562 N N . THR A 1 71 ? 13.431 7.138 -24.102 1.00 84.31 71 THR A N 1
ATOM 563 C CA . THR A 1 71 ? 12.470 7.782 -23.194 1.00 84.31 71 THR A CA 1
ATOM 564 C C . THR A 1 71 ? 11.165 6.989 -23.130 1.00 84.31 71 THR A C 1
ATOM 566 O O . THR A 1 71 ? 10.587 6.807 -22.057 1.00 84.31 71 THR A O 1
ATOM 569 N N . GLU A 1 72 ? 10.684 6.495 -24.265 1.00 86.19 72 GLU A N 1
ATOM 570 C CA . GLU A 1 72 ? 9.504 5.640 -24.368 1.00 86.19 72 GLU A CA 1
ATOM 571 C C . GLU A 1 72 ? 9.729 4.279 -23.705 1.00 86.19 72 GLU A C 1
ATOM 573 O O . GLU A 1 72 ? 8.891 3.834 -22.918 1.00 86.19 72 GLU A O 1
ATOM 578 N N . GLN A 1 73 ? 10.888 3.659 -23.931 1.00 83.06 73 GLN A N 1
ATOM 579 C CA . GLN A 1 73 ? 11.288 2.423 -23.255 1.00 83.06 73 GLN A CA 1
ATOM 580 C C . GLN A 1 73 ? 11.279 2.592 -21.732 1.00 83.06 73 GLN A C 1
ATOM 582 O O . GLN A 1 73 ? 10.714 1.762 -21.014 1.00 83.06 73 GLN A O 1
ATOM 587 N N . GLN A 1 74 ? 11.835 3.699 -21.228 1.00 80.50 74 GLN A N 1
ATOM 588 C CA . GLN A 1 74 ? 11.788 4.030 -19.805 1.00 80.50 74 GLN A CA 1
ATOM 589 C C . GLN A 1 74 ? 10.348 4.161 -19.304 1.00 80.50 74 GLN A C 1
ATOM 591 O O . GLN A 1 74 ? 10.009 3.552 -18.291 1.00 80.50 74 GLN A O 1
ATOM 596 N N . LYS A 1 75 ? 9.476 4.891 -20.009 1.00 81.31 75 LYS A N 1
ATOM 597 C CA . LYS A 1 75 ? 8.060 5.041 -19.624 1.00 81.31 75 LYS A CA 1
ATOM 598 C C . LYS A 1 75 ? 7.330 3.700 -19.560 1.00 81.31 75 LYS A C 1
ATOM 600 O O . LYS A 1 75 ? 6.590 3.465 -18.608 1.00 81.31 75 LYS A O 1
ATOM 605 N N . VAL A 1 76 ? 7.550 2.815 -20.531 1.00 84.19 76 VAL A N 1
ATOM 606 C CA . VAL A 1 76 ? 6.950 1.472 -20.565 1.00 84.19 76 VAL A CA 1
ATOM 607 C C . VAL A 1 76 ? 7.403 0.639 -19.369 1.00 84.19 76 VAL A C 1
ATOM 609 O O . VAL A 1 76 ? 6.565 0.067 -18.671 1.00 84.19 76 VAL A O 1
ATOM 612 N N . ILE A 1 77 ? 8.709 0.611 -19.089 1.00 80.81 77 ILE A N 1
ATOM 613 C CA . ILE A 1 77 ? 9.261 -0.098 -17.929 1.00 80.81 77 ILE A CA 1
ATOM 614 C C . ILE A 1 77 ? 8.657 0.462 -16.635 1.00 80.81 77 ILE A C 1
ATOM 616 O O . ILE A 1 77 ? 8.161 -0.293 -15.798 1.00 80.81 77 ILE A O 1
ATOM 620 N N . GLN A 1 78 ? 8.644 1.787 -16.479 1.00 75.69 78 GLN A N 1
ATOM 621 C CA . GLN A 1 78 ? 8.086 2.458 -15.304 1.00 75.69 78 GLN A CA 1
ATOM 622 C C . GLN A 1 78 ? 6.601 2.134 -15.107 1.00 75.69 78 GLN A C 1
ATOM 624 O O . GLN A 1 78 ? 6.194 1.790 -13.996 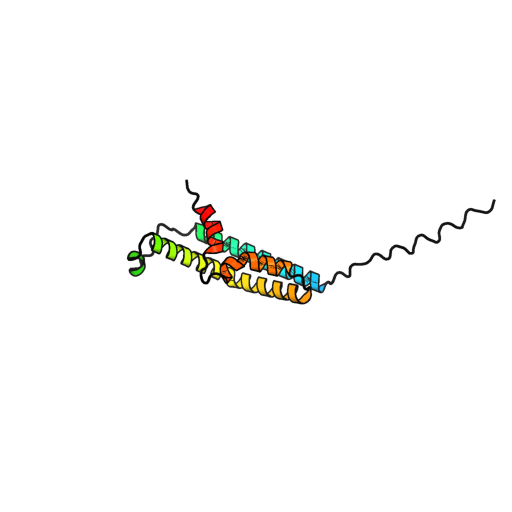1.00 75.69 78 GLN A O 1
ATOM 629 N N . PHE A 1 79 ? 5.805 2.190 -16.178 1.00 80.31 79 PHE A N 1
ATOM 630 C CA . PHE A 1 79 ? 4.390 1.834 -16.149 1.00 80.31 79 PHE A CA 1
ATOM 631 C C . PHE A 1 79 ? 4.182 0.370 -15.754 1.00 80.31 79 PHE A C 1
ATOM 633 O O . PHE A 1 79 ? 3.392 0.085 -14.854 1.00 80.31 79 PHE A O 1
ATOM 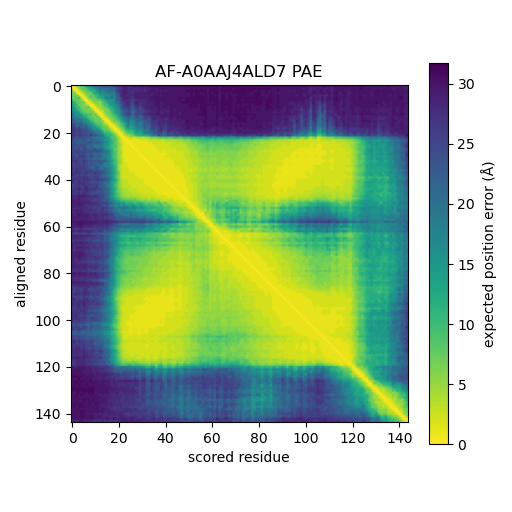640 N N . GLY A 1 80 ? 4.925 -0.554 -16.372 1.00 80.75 80 GLY A N 1
ATOM 641 C CA . GLY A 1 80 ? 4.856 -1.981 -16.062 1.00 80.75 80 GLY A CA 1
ATOM 642 C C . GLY A 1 80 ? 5.149 -2.259 -14.590 1.00 80.75 80 GLY A C 1
ATOM 643 O O . GLY A 1 80 ? 4.395 -2.978 -13.933 1.00 80.75 80 GLY A O 1
ATOM 644 N N . PHE A 1 81 ? 6.176 -1.615 -14.030 1.00 78.31 81 PHE A N 1
ATOM 645 C CA . PHE A 1 81 ? 6.479 -1.720 -12.605 1.00 78.31 81 PHE A CA 1
ATOM 646 C C . PHE A 1 81 ? 5.406 -1.131 -11.705 1.00 78.31 81 PHE A C 1
ATOM 648 O O . PHE A 1 81 ? 5.110 -1.714 -10.661 1.00 78.31 81 PHE A O 1
ATOM 655 N N . ALA A 1 82 ? 4.860 0.031 -12.055 1.00 74.94 82 ALA A N 1
ATOM 656 C CA . ALA A 1 82 ? 3.815 0.656 -11.262 1.00 74.94 82 ALA A CA 1
ATOM 657 C C . ALA A 1 82 ? 2.566 -0.235 -11.228 1.00 74.94 82 ALA A C 1
ATOM 659 O O . ALA A 1 82 ? 2.055 -0.527 -10.147 1.00 74.94 82 ALA A O 1
ATOM 660 N N . ASN A 1 83 ? 2.158 -0.769 -12.382 1.00 80.38 83 ASN A N 1
ATOM 661 C CA . ASN A 1 83 ? 1.056 -1.719 -12.478 1.00 80.38 83 ASN A CA 1
ATOM 662 C C . ASN A 1 83 ? 1.335 -3.000 -11.675 1.00 80.38 83 ASN A C 1
ATOM 664 O O . ASN A 1 83 ? 0.525 -3.391 -10.841 1.00 80.38 83 ASN A O 1
ATOM 668 N N . ALA A 1 84 ? 2.509 -3.616 -11.844 1.00 83.25 84 ALA A N 1
ATOM 669 C CA . ALA A 1 84 ? 2.891 -4.807 -11.084 1.00 83.25 84 ALA A CA 1
ATOM 670 C C . ALA A 1 84 ? 2.914 -4.556 -9.565 1.00 83.25 84 ALA A C 1
ATOM 672 O O . ALA A 1 84 ? 2.465 -5.399 -8.792 1.00 83.25 84 ALA A O 1
ATOM 673 N N . SER A 1 85 ? 3.386 -3.384 -9.127 1.00 80.00 85 SER A N 1
ATOM 674 C CA . SER A 1 85 ? 3.416 -3.010 -7.706 1.00 80.00 85 SER A CA 1
ATOM 675 C C . SER A 1 85 ? 2.006 -2.855 -7.127 1.00 80.00 85 SER A C 1
ATOM 677 O O . SER A 1 85 ? 1.754 -3.302 -6.007 1.00 80.00 85 SER A O 1
ATOM 679 N N . GLN A 1 86 ? 1.079 -2.260 -7.887 1.00 81.44 86 GLN A N 1
ATOM 680 C CA . GLN A 1 86 ? -0.326 -2.166 -7.484 1.00 81.44 86 GLN A CA 1
ATOM 681 C C . GLN A 1 86 ? -0.964 -3.554 -7.388 1.00 81.44 86 GLN A C 1
ATOM 683 O O . GLN A 1 86 ? -1.519 -3.896 -6.347 1.00 81.44 86 GLN A O 1
ATOM 688 N N . GLN A 1 87 ? -0.800 -4.386 -8.420 1.00 87.19 87 GLN A N 1
ATOM 689 C CA . GLN A 1 87 ? -1.345 -5.747 -8.452 1.00 87.19 87 GLN A CA 1
ATOM 690 C C . GLN A 1 87 ? -0.794 -6.625 -7.320 1.00 87.19 87 GLN A C 1
ATOM 692 O O . GLN A 1 87 ? -1.530 -7.392 -6.708 1.00 87.19 87 GLN A O 1
ATOM 697 N N . CYS A 1 88 ? 0.485 -6.467 -6.975 1.00 90.00 88 CYS A N 1
ATOM 698 C CA . CYS A 1 88 ? 1.140 -7.247 -5.927 1.00 90.00 88 CYS A CA 1
ATOM 699 C C . CYS A 1 88 ? 0.510 -7.074 -4.529 1.00 90.00 88 CYS A C 1
ATOM 701 O O . CYS A 1 88 ? 0.609 -7.994 -3.713 1.00 90.00 88 CYS A O 1
ATOM 703 N N . SER A 1 89 ? -0.135 -5.930 -4.269 1.00 89.94 89 SER A N 1
ATOM 704 C CA . SER A 1 89 ? -0.789 -5.588 -2.992 1.00 89.94 89 SER A CA 1
ATOM 705 C C . SER A 1 89 ? -2.301 -5.363 -3.120 1.00 89.94 89 SER A C 1
ATOM 707 O O . SER A 1 89 ? -2.925 -4.845 -2.197 1.00 89.94 89 SER A O 1
ATOM 709 N N . ALA A 1 90 ? -2.905 -5.707 -4.264 1.00 88.38 90 ALA A N 1
ATOM 710 C CA . ALA A 1 90 ? -4.296 -5.365 -4.567 1.00 88.38 90 ALA A CA 1
ATOM 711 C C . ALA A 1 90 ? -5.284 -5.959 -3.553 1.00 88.38 90 ALA A C 1
ATOM 713 O O . ALA A 1 90 ? -6.171 -5.257 -3.073 1.00 88.38 90 ALA A O 1
ATOM 714 N N . LYS A 1 91 ? -5.076 -7.222 -3.169 1.00 94.94 91 LYS A N 1
ATOM 715 C CA . LYS A 1 91 ? -5.916 -7.924 -2.194 1.00 94.94 91 LYS A CA 1
ATOM 716 C C . LYS A 1 91 ? -5.880 -7.253 -0.820 1.00 94.94 91 LYS A C 1
ATOM 718 O O . LYS A 1 91 ? -6.912 -7.064 -0.185 1.00 94.94 91 LYS A O 1
ATOM 723 N N . GLU A 1 92 ? -4.694 -6.892 -0.343 1.00 94.50 92 GLU A N 1
ATOM 724 C CA . GLU A 1 92 ? -4.520 -6.258 0.963 1.00 94.50 92 GLU A CA 1
ATOM 725 C C . GLU A 1 92 ? -5.046 -4.817 0.964 1.00 94.50 92 GLU A C 1
ATOM 727 O O . GLU A 1 92 ? -5.597 -4.367 1.967 1.00 94.50 92 GLU A O 1
ATOM 732 N N . ARG A 1 93 ? -4.938 -4.110 -0.171 1.00 92.19 93 ARG A N 1
ATOM 733 C CA . ARG A 1 93 ? -5.540 -2.780 -0.362 1.00 92.19 93 ARG A CA 1
ATOM 734 C C . ARG A 1 93 ? -7.059 -2.840 -0.269 1.00 92.19 93 ARG A C 1
ATOM 736 O O . ARG A 1 93 ? -7.643 -2.010 0.418 1.00 92.19 93 ARG A O 1
ATOM 743 N N . GLU A 1 94 ? -7.679 -3.811 -0.935 1.00 92.25 94 GLU A N 1
ATOM 744 C CA . GLU A 1 94 ? -9.126 -4.039 -0.873 1.00 92.25 94 GLU A CA 1
ATOM 745 C C . GLU A 1 94 ? -9.575 -4.366 0.556 1.00 92.25 94 GLU A C 1
ATOM 747 O O . GLU A 1 94 ? -10.508 -3.747 1.064 1.00 92.25 94 GLU A O 1
ATOM 752 N N . ALA A 1 95 ? -8.862 -5.267 1.239 1.00 93.69 95 ALA A N 1
ATOM 753 C CA . ALA A 1 95 ? -9.178 -5.643 2.614 1.00 93.69 95 ALA A CA 1
ATOM 754 C C . ALA A 1 95 ? -9.090 -4.456 3.589 1.00 93.69 95 ALA A C 1
ATOM 756 O O . ALA A 1 95 ? -9.984 -4.275 4.414 1.00 93.69 95 ALA A O 1
ATOM 757 N N . TYR A 1 96 ? -8.038 -3.637 3.488 1.00 95.19 96 TYR A N 1
ATOM 758 C CA . TYR A 1 96 ? -7.918 -2.423 4.295 1.00 95.19 96 TYR A CA 1
ATOM 759 C C . TYR A 1 96 ? -9.024 -1.417 3.967 1.00 95.19 96 TYR A C 1
ATOM 761 O O . TYR A 1 96 ? -9.690 -0.934 4.882 1.00 95.19 96 TYR A O 1
ATOM 769 N N . ALA A 1 97 ? -9.267 -1.146 2.681 1.00 93.50 97 ALA A N 1
ATOM 770 C CA . ALA A 1 97 ? -10.295 -0.203 2.254 1.00 93.50 97 ALA A CA 1
ATOM 771 C C . ALA A 1 97 ? -11.688 -0.599 2.767 1.00 93.50 97 ALA A C 1
ATOM 773 O O . ALA A 1 97 ? -12.404 0.267 3.258 1.00 93.50 97 ALA A O 1
ATOM 774 N N . GLY A 1 98 ? -12.038 -1.889 2.723 1.00 93.44 98 GLY A N 1
ATOM 775 C CA . GLY A 1 98 ? -13.273 -2.406 3.319 1.00 93.44 98 GLY A CA 1
ATOM 776 C C . GLY A 1 98 ? -13.360 -2.102 4.816 1.00 93.44 98 GLY A C 1
ATOM 777 O O . GLY A 1 98 ? -14.258 -1.381 5.237 1.00 93.44 98 GLY A O 1
ATOM 778 N N . SER A 1 99 ? -12.365 -2.538 5.599 1.00 96.38 99 SER A N 1
ATOM 779 C CA . SER A 1 99 ? -12.353 -2.314 7.058 1.00 96.38 99 SER A CA 1
ATOM 780 C C . SER A 1 99 ? -12.368 -0.832 7.458 1.00 96.38 99 SER A C 1
ATOM 782 O O . SER A 1 99 ? -12.991 -0.449 8.444 1.00 96.38 99 SER A O 1
ATOM 784 N N . MET A 1 100 ? -11.712 0.024 6.671 1.00 97.00 100 MET A N 1
ATOM 785 C CA . MET A 1 100 ? -11.703 1.469 6.879 1.00 97.00 100 MET A CA 1
ATOM 786 C C . MET A 1 100 ? -13.081 2.078 6.609 1.00 97.00 100 MET A C 1
ATOM 788 O O . MET A 1 100 ? -13.523 2.941 7.364 1.00 97.00 100 MET A O 1
ATOM 792 N N . LEU A 1 101 ? -13.761 1.653 5.539 1.00 96.56 101 LEU A N 1
ATOM 793 C CA . LEU A 1 101 ? -15.115 2.115 5.235 1.00 96.56 101 LEU A CA 1
ATOM 794 C C . LEU A 1 101 ? -16.108 1.675 6.312 1.00 96.56 101 LEU A C 1
ATOM 796 O O . LEU A 1 101 ? -16.943 2.489 6.696 1.00 96.56 101 LEU A O 1
ATOM 800 N N . ASP A 1 102 ? -15.980 0.455 6.837 1.00 96.50 102 ASP A N 1
ATOM 801 C CA . ASP A 1 102 ? -16.811 -0.038 7.940 1.00 96.50 102 ASP A CA 1
ATOM 802 C C . ASP A 1 102 ? -16.613 0.803 9.212 1.00 96.50 102 ASP A C 1
ATOM 804 O O . ASP A 1 102 ? -17.590 1.269 9.805 1.00 96.50 102 ASP A O 1
ATOM 808 N N . TYR A 1 103 ? -15.357 1.084 9.587 1.00 96.25 103 TYR A N 1
ATOM 809 C CA . TYR A 1 103 ? -15.029 1.975 10.706 1.00 96.25 103 TYR A CA 1
ATOM 810 C C . TYR A 1 103 ? -15.618 3.379 10.508 1.00 96.25 103 TYR A C 1
ATOM 812 O O . TYR A 1 103 ? -16.356 3.860 11.365 1.00 96.25 103 TYR A O 1
ATOM 820 N N . VAL A 1 104 ? -15.356 4.020 9.363 1.00 96.38 104 VAL A N 1
ATOM 821 C CA . VAL A 1 104 ? -15.827 5.385 9.058 1.00 96.38 104 VAL A CA 1
ATOM 822 C C . VAL A 1 104 ? -17.355 5.452 9.029 1.00 96.38 104 VAL A C 1
ATOM 824 O O . VAL A 1 104 ? -17.937 6.435 9.486 1.00 96.38 104 VAL A O 1
ATOM 827 N N . ALA A 1 105 ? -18.018 4.431 8.480 1.00 97.06 105 ALA A 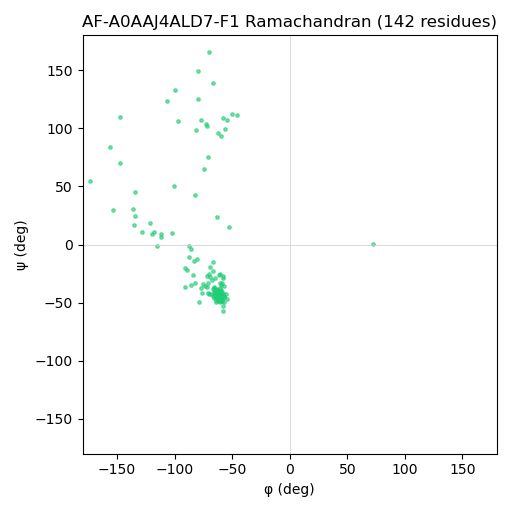N 1
ATOM 828 C CA . ALA A 1 105 ? -19.473 4.367 8.416 1.00 97.06 105 ALA A CA 1
ATOM 829 C C . ALA A 1 105 ? -20.103 4.257 9.809 1.00 97.06 105 ALA A C 1
ATOM 831 O O . ALA A 1 105 ? -21.156 4.850 10.040 1.00 97.06 105 ALA A O 1
ATOM 832 N N . TYR A 1 106 ? -19.459 3.528 10.725 1.00 96.75 106 TYR A N 1
ATOM 833 C CA . TYR A 1 106 ? -19.945 3.354 12.089 1.00 96.75 106 TYR A CA 1
ATOM 834 C C . TYR A 1 106 ? -19.643 4.562 12.987 1.00 96.75 106 TYR A C 1
ATOM 836 O O . TYR A 1 106 ? -20.538 5.073 13.657 1.00 96.75 106 TYR A O 1
ATOM 844 N N . THR A 1 107 ? -18.399 5.046 12.996 1.00 94.88 107 THR A N 1
ATOM 845 C CA . THR A 1 107 ? -17.944 6.089 13.934 1.00 94.88 107 THR A CA 1
ATOM 846 C C . THR A 1 107 ? -18.149 7.509 13.414 1.00 94.88 107 THR A C 1
ATOM 848 O O . THR A 1 107 ? -18.175 8.462 14.192 1.00 94.88 107 THR A O 1
ATOM 851 N N . GLY A 1 108 ? -18.260 7.682 12.095 1.00 94.50 108 GLY A N 1
ATOM 852 C CA . GLY A 1 108 ? -18.232 8.990 11.445 1.00 94.50 108 GLY A CA 1
ATOM 853 C C . GLY A 1 108 ? -16.849 9.653 11.426 1.00 94.50 108 GLY A C 1
ATOM 854 O O . GLY A 1 108 ? -16.727 10.759 10.888 1.00 94.50 108 GLY A O 1
ATOM 855 N N . ASP A 1 109 ? -15.808 9.010 11.968 1.00 94.00 109 ASP A N 1
ATOM 856 C CA . ASP A 1 109 ? -14.435 9.505 11.910 1.00 94.00 109 ASP A CA 1
ATOM 857 C C . ASP A 1 109 ? -13.876 9.340 10.494 1.00 94.00 109 ASP A C 1
ATOM 859 O O . ASP A 1 109 ? -13.502 8.257 10.051 1.00 94.00 109 ASP A O 1
ATOM 863 N N . LYS A 1 110 ? -13.818 10.454 9.765 1.00 94.12 110 LYS A N 1
ATOM 864 C CA . LYS A 1 110 ? -13.366 10.496 8.370 1.00 94.12 110 LYS A CA 1
ATOM 865 C C . LYS A 1 110 ? -11.855 10.618 8.224 1.00 94.12 110 LYS A C 1
ATOM 867 O O . LYS A 1 110 ? -11.380 10.624 7.088 1.00 94.12 110 LYS A O 1
ATOM 872 N N . LYS A 1 111 ? -11.095 10.759 9.314 1.00 94.00 111 LYS A N 1
ATOM 873 C CA . LYS A 1 111 ? -9.649 10.987 9.231 1.00 94.00 111 LYS A CA 1
ATOM 874 C C . LYS A 1 111 ? -8.934 9.875 8.447 1.00 94.00 111 LYS A C 1
ATOM 876 O O . LYS A 1 111 ? -8.247 10.236 7.491 1.00 94.00 111 LYS A O 1
ATOM 881 N N . PRO A 1 112 ? -9.147 8.570 8.723 1.00 90.44 112 PRO A N 1
ATOM 882 C CA . PRO A 1 112 ? -8.478 7.507 7.967 1.00 90.44 112 PRO A CA 1
ATOM 883 C C . PRO A 1 112 ? -8.821 7.535 6.474 1.00 90.44 112 PRO A C 1
ATOM 885 O O . PRO A 1 112 ? -7.943 7.388 5.627 1.00 90.44 112 PRO A O 1
ATOM 888 N N . LEU A 1 113 ? -10.088 7.804 6.136 1.00 90.75 113 LEU A N 1
ATOM 889 C CA . LEU A 1 113 ? -10.533 7.918 4.748 1.00 90.75 113 LEU A CA 1
ATOM 890 C C . LEU A 1 113 ? -9.875 9.100 4.030 1.00 90.75 113 LEU A C 1
ATOM 892 O O . LEU A 1 113 ? -9.443 8.955 2.889 1.00 90.75 113 LEU A O 1
ATOM 896 N N . ASN A 1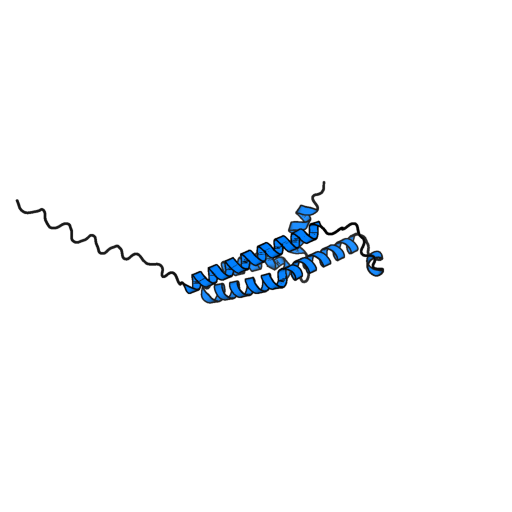 114 ? -9.788 10.262 4.677 1.00 91.88 114 ASN A N 1
ATOM 897 C CA . ASN A 1 114 ? -9.148 11.438 4.093 1.00 91.88 11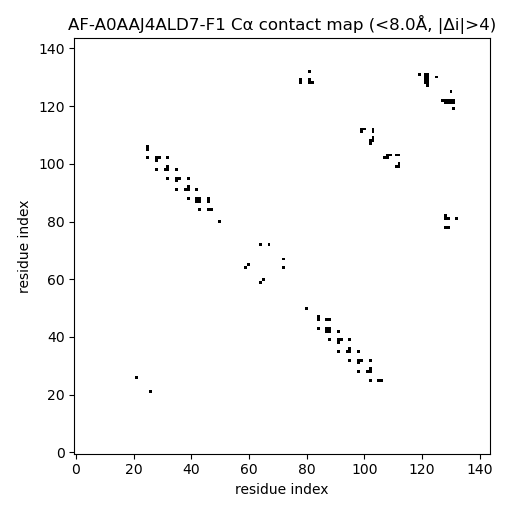4 ASN A CA 1
ATOM 898 C C . ASN A 1 114 ? -7.651 11.201 3.875 1.00 91.88 114 ASN A C 1
ATOM 900 O O . ASN A 1 114 ? -7.158 11.462 2.783 1.00 91.88 114 ASN A O 1
ATOM 904 N N . GLU A 1 115 ? -6.950 10.637 4.861 1.00 87.75 115 GLU A N 1
ATOM 905 C CA . GLU A 1 115 ? -5.532 10.280 4.735 1.00 87.75 115 GLU A CA 1
ATOM 906 C C . GLU A 1 115 ? -5.310 9.258 3.610 1.00 87.75 115 GLU A C 1
ATOM 908 O O . GLU A 1 115 ? -4.397 9.405 2.793 1.00 87.75 115 GLU A O 1
ATOM 913 N N . TRP A 1 116 ? -6.184 8.251 3.506 1.00 86.19 116 TRP A N 1
ATOM 914 C CA . TRP A 1 116 ? -6.147 7.278 2.420 1.00 86.19 116 TRP A CA 1
ATOM 915 C C . TRP A 1 116 ? -6.360 7.934 1.055 1.00 86.19 116 TRP A C 1
ATOM 917 O O . TRP A 1 116 ? -5.613 7.653 0.114 1.00 86.19 116 TRP A O 1
ATOM 927 N N . LEU A 1 117 ? -7.348 8.823 0.937 1.00 85.44 117 LEU A N 1
ATOM 928 C CA . LEU A 1 117 ? -7.629 9.554 -0.293 1.00 85.44 117 LEU A CA 1
ATOM 929 C C . LEU A 1 117 ? -6.507 10.521 -0.652 1.00 85.44 117 LEU A C 1
ATOM 931 O O . LEU A 1 117 ? -6.188 10.609 -1.824 1.00 85.44 117 LEU A O 1
ATOM 935 N N . GLU A 1 118 ? -5.874 11.209 0.291 1.00 83.06 118 GLU A N 1
ATOM 936 C CA . GLU A 1 118 ? -4.723 12.079 0.015 1.00 83.06 118 GLU A CA 1
ATOM 937 C C . GLU A 1 118 ? -3.514 11.273 -0.469 1.00 83.06 118 GLU A C 1
ATOM 939 O O . GLU A 1 118 ? -2.857 11.648 -1.444 1.00 83.06 118 GLU A O 1
ATOM 944 N N . ALA A 1 119 ? -3.255 10.124 0.160 1.00 74.50 119 ALA A N 1
ATOM 945 C CA . ALA A 1 119 ? -2.190 9.217 -0.248 1.00 74.50 119 ALA A CA 1
ATOM 946 C C . ALA A 1 119 ? -2.433 8.606 -1.639 1.00 74.50 119 ALA A C 1
ATOM 948 O O . ALA A 1 119 ? -1.471 8.310 -2.336 1.00 74.50 119 ALA A O 1
ATOM 949 N N . HIS A 1 120 ? -3.695 8.451 -2.057 1.00 69.38 120 HIS A N 1
ATOM 950 C CA . HIS A 1 120 ? -4.072 7.776 -3.306 1.00 69.38 120 HIS A CA 1
ATOM 951 C C . HIS A 1 120 ? -4.742 8.687 -4.347 1.00 69.38 120 HIS A C 1
ATOM 953 O O . HIS A 1 120 ? -5.026 8.238 -5.457 1.00 69.38 120 HIS A O 1
ATOM 959 N N . GLN A 1 121 ? -4.956 9.973 -4.067 1.00 54.81 121 GLN A N 1
ATOM 960 C CA . GLN A 1 121 ? -5.564 10.954 -4.980 1.00 54.81 121 GLN A CA 1
ATOM 961 C C . GLN A 1 121 ? -4.740 11.096 -6.251 1.00 54.81 121 GLN A C 1
ATOM 963 O O . GLN A 1 121 ? -5.273 11.269 -7.345 1.00 54.81 121 GLN A O 1
ATOM 968 N N . SER A 1 122 ? -3.430 10.937 -6.099 1.00 50.06 122 SER A N 1
ATOM 969 C CA . SER A 1 122 ? -2.462 10.880 -7.176 1.00 50.06 122 SER A CA 1
ATOM 970 C C . SER A 1 122 ? -2.760 9.728 -8.155 1.00 50.06 122 SER A C 1
ATOM 972 O O . SER A 1 122 ? -2.588 9.904 -9.356 1.00 50.06 122 SER A O 1
ATOM 974 N N . SER A 1 123 ? -3.298 8.598 -7.678 1.00 48.22 123 SER A N 1
ATOM 975 C CA . SER A 1 123 ? -3.708 7.426 -8.471 1.00 48.22 123 SER A CA 1
ATOM 976 C C . SER A 1 123 ? -5.170 7.445 -8.944 1.00 48.22 123 SER A C 1
ATOM 978 O O . SER A 1 123 ? -5.501 6.748 -9.896 1.00 48.22 123 SER A O 1
ATOM 980 N N . LEU A 1 124 ? -6.039 8.242 -8.308 1.00 39.19 124 LEU A N 1
ATOM 981 C CA . LEU A 1 124 ? -7.462 8.372 -8.664 1.00 39.19 124 LEU A CA 1
ATOM 982 C C . LEU A 1 124 ? -7.718 9.497 -9.680 1.00 39.19 124 LEU A C 1
ATOM 984 O O . LEU A 1 124 ? -8.559 9.355 -10.564 1.00 39.19 124 LEU A O 1
ATOM 988 N N . LEU A 1 125 ? -6.981 10.610 -9.583 1.00 40.41 125 LEU A N 1
ATOM 989 C CA . LEU A 1 125 ? -7.056 11.731 -10.533 1.00 40.41 125 LEU A CA 1
ATOM 990 C C . LEU A 1 125 ? -6.209 11.503 -11.785 1.00 40.41 125 LEU A C 1
ATOM 992 O O . LEU A 1 125 ? -6.379 12.190 -12.791 1.00 40.41 125 LEU A O 1
ATOM 996 N N . SER A 1 126 ? -5.316 10.520 -11.752 1.00 39.06 126 SER A N 1
ATOM 997 C CA . SER A 1 126 ? -4.604 10.074 -12.930 1.00 39.06 126 SER A CA 1
ATOM 998 C C . SER A 1 126 ? -5.163 8.721 -13.358 1.00 39.06 126 SER A C 1
ATOM 1000 O O . SER A 1 126 ? -5.076 7.721 -12.658 1.00 39.06 126 SER A O 1
ATOM 1002 N N . ARG A 1 127 ? -5.621 8.616 -14.602 1.00 40.03 127 ARG A N 1
ATOM 1003 C CA . ARG A 1 127 ? -5.648 7.326 -15.317 1.00 40.03 127 ARG A CA 1
ATOM 1004 C C . ARG A 1 127 ? -4.227 6.751 -15.526 1.00 40.03 127 ARG A C 1
ATOM 1006 O O . ARG A 1 127 ? -3.990 6.022 -16.483 1.00 40.03 127 ARG A O 1
ATOM 1013 N N . SER A 1 128 ? -3.240 7.130 -14.711 1.00 41.41 128 SER A N 1
ATOM 1014 C CA . SER A 1 128 ? -1.830 6.856 -14.942 1.00 41.41 128 SER A CA 1
ATOM 1015 C C . SER A 1 128 ? -1.100 6.661 -13.606 1.00 41.41 128 SER A C 1
ATOM 1017 O O . SER A 1 128 ? -0.892 7.647 -12.917 1.00 41.41 128 SER A O 1
ATOM 1019 N N . PRO A 1 129 ? -0.651 5.441 -13.250 1.00 44.91 129 PRO A N 1
ATOM 1020 C CA . PRO A 1 129 ? 0.025 5.049 -11.990 1.00 44.91 129 PRO A CA 1
ATOM 1021 C C . PRO A 1 129 ? 1.274 5.845 -11.529 1.00 44.91 129 PRO A C 1
ATOM 1023 O O . PRO A 1 129 ? 2.064 5.358 -10.723 1.00 44.91 129 PRO A O 1
ATOM 1026 N N . MET A 1 130 ? 1.526 7.025 -12.084 1.00 41.62 130 MET A N 1
ATOM 1027 C CA . MET A 1 130 ? 2.801 7.721 -12.119 1.00 41.62 130 MET A CA 1
ATOM 1028 C C . MET A 1 130 ? 3.113 8.509 -10.841 1.00 41.62 130 MET A C 1
ATOM 1030 O O . MET A 1 130 ? 4.281 8.625 -10.483 1.00 41.62 130 MET A O 1
ATOM 1034 N N . LEU A 1 131 ? 2.121 9.075 -10.146 1.00 41.06 131 LEU A N 1
ATOM 1035 C CA . LEU A 1 131 ? 2.380 10.136 -9.161 1.00 41.06 131 LEU A CA 1
ATOM 1036 C C . LEU A 1 131 ? 2.942 9.648 -7.808 1.00 41.06 131 LEU A C 1
ATOM 1038 O O . LEU A 1 131 ? 3.872 10.277 -7.301 1.00 41.06 131 LEU A O 1
ATOM 1042 N N . ASP A 1 132 ? 2.508 8.499 -7.279 1.00 44.25 132 ASP A N 1
ATOM 1043 C CA . ASP A 1 132 ? 3.151 7.889 -6.093 1.00 44.25 132 ASP A CA 1
ATOM 1044 C C . ASP A 1 132 ? 4.570 7.396 -6.410 1.00 44.25 132 ASP A C 1
ATOM 1046 O O . ASP A 1 132 ? 5.480 7.454 -5.580 1.00 44.25 132 ASP A O 1
ATOM 1050 N N . TYR A 1 133 ? 4.790 6.984 -7.660 1.00 47.38 133 TYR A N 1
ATOM 1051 C CA . TYR A 1 133 ? 6.090 6.548 -8.142 1.00 47.38 133 TYR A CA 1
ATOM 1052 C C . TYR A 1 133 ? 7.069 7.718 -8.303 1.00 47.38 133 TYR A C 1
ATOM 1054 O O . TYR A 1 133 ? 8.226 7.563 -7.934 1.00 47.38 133 TYR A O 1
ATOM 1062 N N . TRP A 1 134 ? 6.647 8.913 -8.736 1.00 40.03 134 TRP A N 1
ATOM 1063 C CA . TRP A 1 134 ? 7.544 10.076 -8.865 1.00 40.03 134 TRP A CA 1
ATOM 1064 C C . TRP A 1 134 ? 8.244 10.471 -7.551 1.00 40.03 134 TRP A C 1
ATOM 1066 O O . TRP A 1 134 ? 9.378 10.960 -7.592 1.00 40.03 134 TRP A O 1
ATOM 1076 N N . ARG A 1 135 ? 7.625 10.218 -6.388 1.00 44.34 135 ARG A N 1
ATOM 1077 C CA . ARG A 1 135 ? 8.242 10.432 -5.063 1.00 44.34 135 ARG A CA 1
ATOM 1078 C C . ARG A 1 135 ? 9.360 9.416 -4.780 1.00 44.34 135 ARG A C 1
ATOM 1080 O O . ARG A 1 135 ? 10.444 9.796 -4.337 1.00 44.34 135 ARG A O 1
ATOM 1087 N N . ASP A 1 136 ? 9.138 8.148 -5.116 1.00 43.84 136 ASP A N 1
ATOM 1088 C CA . ASP A 1 136 ? 10.132 7.073 -4.982 1.00 43.84 136 ASP A CA 1
ATOM 1089 C C . ASP A 1 136 ? 11.230 7.131 -6.073 1.00 43.84 136 ASP A C 1
ATOM 1091 O O . ASP A 1 136 ? 12.400 6.880 -5.789 1.00 43.84 136 ASP A O 1
ATOM 1095 N N . VAL A 1 137 ? 10.902 7.549 -7.300 1.00 40.94 137 VAL A N 1
ATOM 1096 C CA . VAL A 1 137 ? 11.826 7.764 -8.436 1.00 40.94 137 VAL A CA 1
ATOM 1097 C C . VAL A 1 137 ? 12.786 8.899 -8.168 1.00 40.94 137 VAL A C 1
ATOM 1099 O O . VAL A 1 137 ? 13.980 8.727 -8.376 1.00 40.94 137 VAL A O 1
ATOM 1102 N N . LYS A 1 138 ? 12.313 10.046 -7.665 1.00 41.34 138 LYS A N 1
ATOM 1103 C CA . LYS A 1 138 ? 13.212 11.148 -7.284 1.00 41.34 138 LYS A CA 1
ATOM 1104 C C . LYS A 1 138 ? 14.245 10.721 -6.243 1.00 41.34 138 LYS A C 1
ATOM 1106 O O . LYS A 1 138 ? 15.321 11.305 -6.187 1.00 41.34 138 LYS A O 1
ATOM 1111 N N . THR A 1 139 ? 13.918 9.718 -5.435 1.00 44.25 139 THR A N 1
ATOM 1112 C CA . THR A 1 139 ? 14.801 9.186 -4.395 1.00 44.25 139 THR A CA 1
ATOM 1113 C C . THR A 1 139 ? 15.751 8.118 -4.954 1.00 44.25 139 THR A C 1
ATOM 1115 O O . THR A 1 139 ? 16.908 8.072 -4.554 1.00 44.25 139 THR A O 1
ATOM 1118 N N . LEU A 1 140 ? 15.306 7.307 -5.922 1.00 38.31 140 LEU A N 1
ATOM 1119 C CA . LEU A 1 140 ? 16.102 6.252 -6.569 1.00 38.31 140 LEU A CA 1
ATOM 1120 C C . LEU A 1 140 ? 16.993 6.743 -7.727 1.00 38.31 140 LEU A C 1
ATOM 1122 O O . LEU A 1 140 ? 18.020 6.131 -7.992 1.00 38.31 140 LEU A O 1
ATOM 1126 N N . PHE A 1 141 ? 16.627 7.841 -8.394 1.00 38.94 141 PHE A N 1
ATOM 1127 C CA . PHE A 1 141 ? 17.380 8.454 -9.499 1.00 38.94 141 PHE A CA 1
ATOM 1128 C C . PHE A 1 141 ? 18.177 9.700 -9.080 1.00 38.94 141 PHE A C 1
ATOM 1130 O O . PHE A 1 141 ? 18.764 10.361 -9.931 1.00 38.94 141 PHE A O 1
ATOM 1137 N N . ARG A 1 142 ? 18.290 9.992 -7.774 1.00 35.22 142 ARG A N 1
ATOM 1138 C CA . ARG A 1 142 ? 19.461 10.717 -7.247 1.00 35.22 142 ARG A CA 1
ATOM 1139 C C . ARG A 1 142 ? 20.658 9.761 -7.214 1.00 35.22 142 ARG A C 1
ATOM 1141 O O . ARG A 1 142 ? 21.159 9.396 -6.157 1.00 35.22 142 ARG A O 1
ATOM 1148 N N . LEU A 1 143 ? 21.081 9.328 -8.390 1.00 31.78 143 LEU A N 1
ATOM 1149 C CA . LEU A 1 143 ? 22.447 8.898 -8.627 1.00 31.78 143 LEU A CA 1
ATOM 1150 C C . LEU A 1 143 ? 23.123 10.120 -9.245 1.00 31.78 143 LEU A C 1
ATOM 1152 O O . LEU A 1 143 ? 22.766 10.468 -10.362 1.00 31.78 143 LEU A O 1
ATOM 1156 N N . THR A 1 144 ? 23.973 10.778 -8.445 1.00 35.97 144 THR A N 1
ATOM 1157 C CA . THR A 1 144 ? 25.006 11.773 -8.821 1.00 35.97 144 THR A CA 1
ATOM 1158 C C . THR A 1 144 ? 24.695 12.722 -9.975 1.00 35.97 144 THR A C 1
ATOM 1160 O O . THR A 1 144 ? 24.764 12.276 -11.140 1.00 35.97 144 THR A O 1
#

pLDDT: mean 74.15, std 20.56, range [31.78, 97.88]

Sequence (144 aa):
MRYKTMALGLLFCSLSAQAASLDPWAEQLEQEMHAKYTVLNERVSACKAMRKSFDYAKPLNEGWFKTLDTTEQQKVIQFGFANASQQCSAKEREAYAGSMLDYVAYTGDKKPLNEWLEAHQSSLLSRSPMLDYWRDVKTLFRLT

Secondary structure (DSSP, 8-state):
----SSSSSSSSSS---------HHHHHHHHHHHHHHHHHHHHHHHHHHHTTT--TTS----HHHHTS-HHHHHHHHHHHHHHHHHHHTHHHHHHHHHHHHHHHHHH---HHHHHHHHHHHHHHS-SSTHHHHHHHHHHHS---